Protein AF-A0A2E6WZA4-F1 (afdb_monomer_lite)

pLDDT: mean 78.96, std 17.25, range [42.38, 97.44]

Foldseek 3Di:
DDDDDDPPCVVVVVVVVVVVVVVLQVDWDFQQNVCVVVPHPGDDPVSVVVCVVLVFDADPPDPRTGRPVSVVCSVCVVVVNDPPPPPPPCPVPCDPVNVVVVVVVPD

Radius of gyration: 22.33 Å; chains: 1; bounding box: 58×33×61 Å

Secondary structure (DSSP, 8-state):
-------TTHHHHHHHHHHHHHHHHHPPEEHHHHHHHTT-SSS-HHHHHHHHHHT--PPTT-TTEE-HHHHHHHHHHHTT---GGG---------HHHHHHHHHS--

Structure (mmCIF, N/CA/C/O backbone):
data_AF-A0A2E6WZA4-F1
#
_entry.id   AF-A0A2E6WZA4-F1
#
loop_
_atom_site.group_PDB
_atom_site.id
_atom_site.type_symbol
_atom_site.label_atom_id
_atom_site.label_alt_id
_atom_site.label_comp_id
_atom_site.label_asym_id
_atom_site.label_entity_id
_atom_site.label_seq_id
_atom_site.pdbx_PDB_ins_code
_atom_site.Cartn_x
_atom_site.Cartn_y
_atom_site.Cartn_z
_atom_site.occupancy
_atom_site.B_iso_or_equiv
_atom_site.auth_seq_id
_atom_site.auth_comp_id
_atom_site.auth_asym_id
_atom_site.auth_atom_id
_atom_site.pdbx_PDB_model_num
ATOM 1 N N . MET A 1 1 ? 33.924 -6.722 34.995 1.00 49.41 1 MET A N 1
ATOM 2 C CA . MET A 1 1 ? 32.622 -6.717 35.701 1.00 49.41 1 MET A CA 1
ATOM 3 C C . MET A 1 1 ? 32.548 -5.370 36.402 1.00 49.41 1 MET A C 1
ATOM 5 O O . MET A 1 1 ? 33.464 -5.093 37.149 1.00 49.41 1 MET A O 1
ATOM 9 N N . THR A 1 2 ? 31.659 -4.428 36.118 1.00 42.38 2 THR A N 1
ATOM 10 C CA . THR A 1 2 ? 30.255 -4.480 35.704 1.00 42.38 2 THR A CA 1
ATOM 11 C C . THR A 1 2 ? 29.925 -3.256 34.843 1.00 42.38 2 THR A C 1
ATOM 13 O O . THR A 1 2 ? 30.406 -2.150 35.066 1.00 42.38 2 THR A O 1
ATOM 16 N N . THR A 1 3 ? 29.085 -3.498 33.846 1.00 67.12 3 THR A N 1
ATOM 17 C CA . THR A 1 3 ? 28.243 -2.532 33.145 1.00 67.12 3 THR A CA 1
ATOM 18 C C . THR A 1 3 ? 27.329 -1.788 34.119 1.00 67.12 3 THR A C 1
ATOM 20 O O . THR A 1 3 ? 26.772 -2.416 35.016 1.00 67.12 3 THR A O 1
ATOM 23 N N . ASN A 1 4 ? 27.142 -0.479 33.912 1.00 58.69 4 ASN A N 1
ATOM 24 C CA . ASN A 1 4 ? 25.834 0.196 33.876 1.00 58.69 4 ASN A CA 1
ATOM 25 C C . ASN A 1 4 ? 25.999 1.721 33.828 1.00 58.69 4 ASN A C 1
ATOM 27 O O . ASN A 1 4 ? 26.578 2.302 34.738 1.00 58.69 4 ASN A O 1
ATOM 31 N N . ALA A 1 5 ? 25.428 2.352 32.796 1.00 47.78 5 ALA A N 1
ATOM 32 C CA . ALA A 1 5 ? 24.367 3.362 32.923 1.00 47.78 5 ALA A CA 1
ATOM 33 C C . ALA A 1 5 ? 24.300 4.267 31.678 1.00 47.78 5 ALA A C 1
ATOM 35 O O . ALA A 1 5 ? 25.184 5.086 31.454 1.00 47.78 5 ALA A O 1
ATOM 36 N N . SER A 1 6 ? 23.197 4.189 30.923 1.00 52.88 6 SER A N 1
ATOM 37 C CA . SER A 1 6 ? 22.514 5.395 30.428 1.00 52.88 6 SER A CA 1
ATOM 38 C C . SER A 1 6 ? 21.072 5.069 30.002 1.00 52.88 6 SER A C 1
ATOM 40 O O . SER A 1 6 ? 20.872 4.474 28.945 1.00 52.88 6 SER A O 1
ATOM 42 N N . PRO A 1 7 ? 20.046 5.436 30.796 1.00 56.09 7 PRO A N 1
ATOM 43 C CA . PRO A 1 7 ? 18.639 5.319 30.402 1.00 56.09 7 PRO A CA 1
ATOM 44 C C . PRO A 1 7 ? 18.070 6.609 29.766 1.00 56.09 7 PRO A C 1
ATOM 46 O O . PRO A 1 7 ? 16.866 6.706 29.539 1.00 56.09 7 PRO A O 1
ATOM 49 N N . ALA A 1 8 ? 18.900 7.613 29.455 1.00 52.56 8 ALA A N 1
ATOM 50 C CA . ALA A 1 8 ? 18.430 8.945 29.050 1.00 52.56 8 ALA A CA 1
ATOM 51 C C . ALA A 1 8 ? 18.010 9.080 27.566 1.00 52.56 8 ALA A C 1
ATOM 53 O O . ALA A 1 8 ? 17.390 10.077 27.196 1.00 52.56 8 ALA A O 1
ATOM 54 N N . SER A 1 9 ? 18.298 8.097 26.701 1.00 55.34 9 SER A N 1
ATOM 55 C CA . SER A 1 9 ? 17.989 8.169 25.257 1.00 55.34 9 SER A CA 1
ATOM 56 C C . SER A 1 9 ? 16.567 7.723 24.883 1.00 55.34 9 SER A C 1
ATOM 58 O O . SER A 1 9 ? 16.079 8.061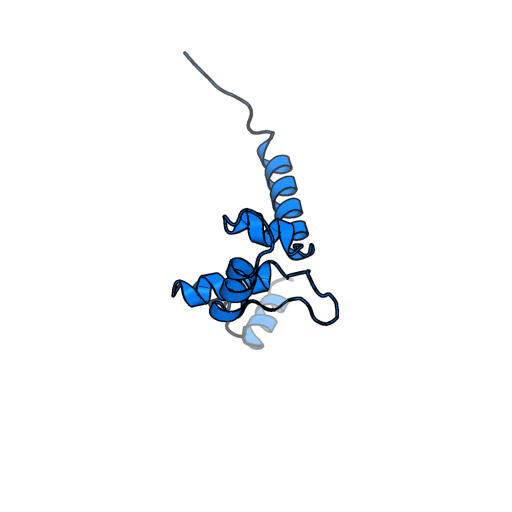 23.803 1.00 55.34 9 SER A O 1
ATOM 60 N N . SER A 1 10 ? 15.861 7.017 25.776 1.00 61.44 10 SER A N 1
ATOM 61 C CA . SER A 1 10 ? 14.574 6.374 25.457 1.00 61.44 10 SER A CA 1
ATOM 62 C C . SER A 1 10 ? 13.438 7.356 25.147 1.00 61.44 10 SER A C 1
ATOM 64 O O . SER A 1 10 ? 12.559 7.044 24.348 1.00 61.44 10 SER A O 1
ATOM 66 N N . GLY A 1 11 ? 13.435 8.551 25.748 1.00 64.94 11 GLY A N 1
ATOM 67 C CA . GLY A 1 11 ? 12.360 9.532 25.546 1.00 64.94 11 GLY A CA 1
ATOM 68 C C . GLY A 1 11 ? 12.411 10.236 24.186 1.00 64.94 11 GLY A C 1
ATOM 69 O O . GLY A 1 11 ? 11.371 10.472 23.575 1.00 64.94 11 GLY A O 1
ATOM 70 N N . ARG A 1 12 ? 13.616 10.555 23.698 1.00 66.00 12 ARG A N 1
ATOM 71 C CA . ARG A 1 12 ? 13.816 11.189 22.386 1.00 66.00 12 ARG A CA 1
ATOM 72 C C . ARG A 1 12 ? 13.597 10.180 21.261 1.00 66.00 12 ARG A C 1
ATOM 74 O O . ARG A 1 12 ? 12.794 10.429 20.375 1.00 66.00 12 ARG A O 1
ATOM 81 N N . GLN A 1 13 ? 14.176 8.989 21.407 1.00 68.12 13 GLN A N 1
ATOM 82 C CA . GLN A 1 13 ? 14.054 7.911 20.429 1.00 68.12 13 GLN A CA 1
ATOM 83 C C . GLN A 1 13 ? 12.598 7.456 20.222 1.00 68.12 13 GLN A C 1
ATOM 85 O O . GLN A 1 13 ? 12.182 7.224 19.093 1.00 68.12 13 GLN A O 1
ATOM 90 N N . ARG A 1 14 ?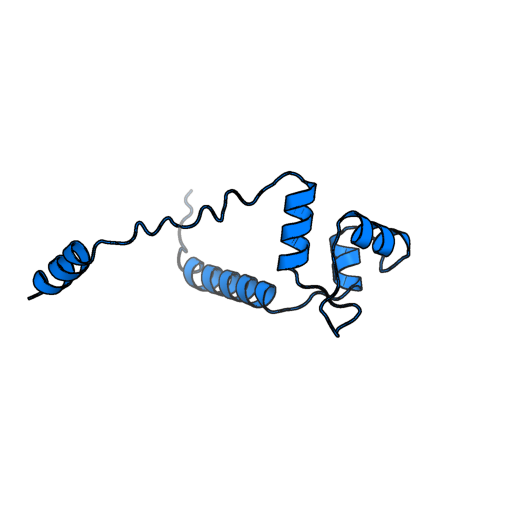 11.781 7.391 21.287 1.00 65.19 14 ARG A N 1
ATOM 91 C CA . ARG A 1 14 ? 10.340 7.088 21.163 1.00 65.19 14 ARG A CA 1
ATOM 92 C C . ARG A 1 14 ? 9.558 8.175 20.424 1.00 65.19 14 ARG A C 1
ATOM 94 O O . ARG A 1 14 ? 8.636 7.846 19.685 1.00 65.19 14 ARG A O 1
ATOM 101 N N . ARG A 1 15 ? 9.909 9.450 20.619 1.00 69.75 15 ARG A N 1
ATOM 102 C CA . ARG A 1 15 ? 9.278 10.569 19.902 1.00 69.75 15 ARG A CA 1
ATOM 103 C C . ARG A 1 15 ? 9.645 10.558 18.423 1.00 69.75 15 ARG A C 1
ATOM 105 O O . ARG A 1 15 ? 8.750 10.704 17.602 1.00 69.75 15 ARG A O 1
ATOM 112 N N . ASP A 1 16 ? 10.913 10.320 18.102 1.00 72.75 16 ASP A N 1
ATOM 113 C CA . ASP A 1 16 ? 11.387 10.271 16.715 1.00 72.75 16 ASP A CA 1
ATOM 114 C C . ASP A 1 16 ? 10.685 9.14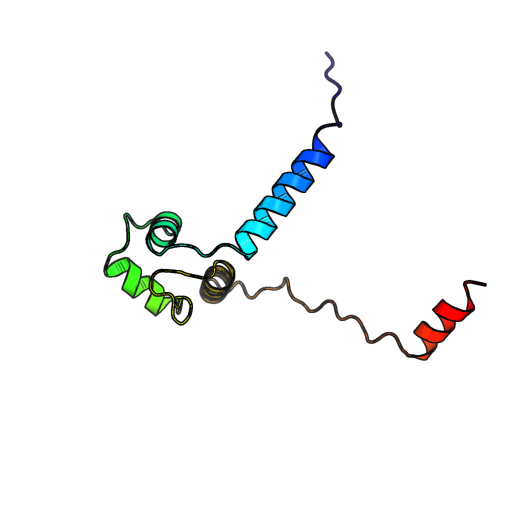9 15.933 1.00 72.75 16 ASP A C 1
ATOM 116 O O . ASP A 1 16 ? 10.180 9.384 14.838 1.00 72.75 16 ASP A O 1
ATOM 120 N N . LEU A 1 17 ? 10.530 7.964 16.539 1.00 66.50 17 LEU A N 1
ATOM 121 C CA . LEU A 1 17 ? 9.766 6.860 15.949 1.00 66.50 17 LEU A CA 1
ATOM 122 C C . LEU A 1 17 ? 8.286 7.212 15.756 1.00 66.50 17 LEU A C 1
ATOM 124 O O . LEU A 1 17 ? 7.742 6.959 14.688 1.00 66.50 17 LEU A O 1
ATOM 128 N N . ALA A 1 18 ? 7.631 7.810 16.756 1.00 68.75 18 ALA A N 1
ATOM 129 C CA . ALA A 1 18 ? 6.219 8.189 16.655 1.00 68.75 18 ALA A CA 1
ATOM 130 C C . ALA A 1 18 ? 5.974 9.232 15.553 1.00 68.75 18 ALA A C 1
ATOM 132 O O . ALA A 1 18 ? 5.011 9.115 14.802 1.00 68.75 18 ALA A O 1
ATOM 133 N N . VAL A 1 19 ? 6.865 10.219 15.424 1.00 72.44 19 VAL A N 1
ATOM 134 C CA . VAL A 1 19 ? 6.820 11.200 14.331 1.00 72.44 19 VAL A CA 1
ATOM 135 C C . VAL A 1 19 ? 7.034 10.511 12.987 1.00 72.44 19 VAL A C 1
ATOM 137 O O . VAL A 1 19 ? 6.325 10.815 12.036 1.00 72.44 19 VAL A O 1
ATOM 140 N N . GLN A 1 20 ? 7.956 9.554 12.903 1.00 67.00 20 GLN A N 1
ATOM 141 C CA . GLN A 1 20 ? 8.208 8.806 11.674 1.00 67.00 20 GLN A CA 1
ATOM 142 C C . GLN A 1 20 ? 7.013 7.934 11.256 1.00 67.00 20 GLN A C 1
ATOM 144 O O . GLN A 1 20 ? 6.673 7.915 10.077 1.00 67.00 20 GLN A O 1
ATOM 149 N N . TYR A 1 21 ? 6.333 7.285 12.209 1.00 69.69 21 TYR A N 1
ATOM 150 C CA . TYR A 1 21 ? 5.072 6.574 11.960 1.00 69.69 21 TYR A CA 1
ATOM 151 C C . TYR A 1 21 ? 3.956 7.525 11.514 1.00 69.69 21 TYR A C 1
ATOM 153 O O . TYR A 1 21 ? 3.276 7.243 10.535 1.00 69.69 21 TYR A O 1
ATOM 161 N N . LEU A 1 22 ? 3.808 8.678 12.172 1.00 67.69 22 LEU A N 1
ATOM 162 C CA . LEU A 1 22 ? 2.787 9.663 11.808 1.00 67.69 22 LEU A CA 1
ATOM 163 C C . LEU A 1 22 ? 3.042 10.276 10.423 1.00 67.69 22 LEU A C 1
ATOM 165 O O . LEU A 1 22 ? 2.111 10.552 9.677 1.00 67.69 22 LEU A O 1
ATOM 169 N N . LEU A 1 23 ? 4.309 10.484 10.060 1.00 67.75 23 LEU A N 1
ATOM 170 C CA . LEU A 1 23 ? 4.678 10.914 8.715 1.00 67.75 23 LEU A CA 1
ATOM 171 C C . LEU A 1 23 ? 4.386 9.817 7.691 1.00 67.75 23 LEU A C 1
ATOM 173 O O . LEU A 1 23 ? 3.830 10.135 6.648 1.00 67.75 23 LEU A O 1
ATOM 177 N N . ALA A 1 24 ? 4.678 8.550 8.001 1.00 64.50 24 ALA A N 1
ATOM 178 C CA . ALA A 1 24 ? 4.317 7.422 7.143 1.00 64.50 24 ALA A CA 1
ATOM 179 C C . ALA A 1 24 ? 2.794 7.295 6.939 1.00 64.50 24 ALA A C 1
ATOM 181 O O . ALA A 1 24 ? 2.371 6.863 5.872 1.00 64.50 24 ALA A O 1
ATOM 182 N N . ASP A 1 25 ? 1.984 7.732 7.910 1.00 68.62 25 ASP A N 1
ATOM 183 C CA . ASP A 1 25 ? 0.521 7.817 7.786 1.00 68.62 25 ASP A CA 1
ATOM 184 C C . ASP A 1 25 ? 0.043 8.963 6.874 1.00 68.62 25 ASP A C 1
ATOM 186 O O . ASP A 1 25 ? -1.080 8.925 6.379 1.00 68.62 25 ASP A O 1
ATOM 190 N N . ILE A 1 26 ? 0.864 9.992 6.638 1.00 77.50 26 ILE A N 1
ATOM 191 C CA . ILE A 1 26 ? 0.482 11.170 5.834 1.00 77.50 26 ILE A CA 1
ATOM 192 C C . ILE A 1 26 ? 1.127 11.135 4.440 1.00 77.50 26 ILE A C 1
ATOM 194 O O . ILE A 1 26 ? 0.590 11.701 3.483 1.00 77.50 26 ILE A O 1
ATOM 198 N N . THR A 1 27 ? 2.287 10.493 4.288 1.00 87.50 27 THR A N 1
ATOM 199 C CA . THR A 1 27 ? 3.016 10.463 3.017 1.00 87.50 27 THR A CA 1
ATOM 200 C C . THR A 1 27 ? 2.502 9.373 2.092 1.00 87.50 27 THR A C 1
ATOM 202 O O . THR A 1 27 ? 2.434 8.204 2.462 1.00 87.50 27 THR A O 1
ATOM 205 N N . LEU A 1 28 ? 2.222 9.748 0.846 1.00 91.88 28 LEU A N 1
ATOM 206 C CA . LEU A 1 28 ? 1.895 8.797 -0.210 1.00 91.88 28 LEU A CA 1
ATOM 207 C C . LEU A 1 28 ? 3.155 8.089 -0.712 1.00 91.88 28 LEU A C 1
ATOM 209 O O . LEU A 1 28 ? 4.203 8.716 -0.848 1.00 91.88 28 LEU A O 1
ATOM 213 N N . LEU A 1 29 ? 3.015 6.814 -1.069 1.00 93.12 29 LEU A N 1
ATOM 214 C CA . LEU A 1 29 ? 4.051 6.041 -1.752 1.00 93.12 29 LEU A CA 1
ATOM 215 C C . LEU A 1 29 ? 3.914 6.210 -3.259 1.00 93.12 29 LEU A C 1
ATOM 217 O O . LEU A 1 29 ? 2.819 6.078 -3.809 1.00 93.12 29 LEU A O 1
ATOM 221 N N . SER A 1 30 ? 5.019 6.455 -3.949 1.00 95.94 30 SER A N 1
ATOM 222 C CA . SER A 1 30 ? 5.052 6.334 -5.404 1.00 95.94 30 SER A CA 1
ATOM 223 C C . SER A 1 30 ? 4.958 4.867 -5.841 1.00 95.94 30 SER A C 1
ATOM 225 O O . SER A 1 30 ? 5.231 3.934 -5.083 1.00 95.94 30 SER A O 1
ATOM 227 N N . ALA A 1 31 ? 4.582 4.650 -7.099 1.00 96.19 31 ALA A N 1
ATOM 228 C CA . ALA A 1 31 ? 4.524 3.325 -7.701 1.00 96.19 31 ALA A CA 1
ATOM 229 C C . ALA A 1 31 ? 5.886 2.613 -7.679 1.00 96.19 31 ALA A C 1
ATOM 231 O O . ALA A 1 31 ? 5.923 1.406 -7.466 1.00 96.19 31 ALA A O 1
ATOM 232 N N . GLU A 1 32 ? 6.982 3.355 -7.871 1.00 97.19 32 GLU A N 1
ATOM 233 C CA . GLU A 1 32 ? 8.345 2.809 -7.844 1.00 97.19 32 GLU A CA 1
ATOM 234 C C . GLU A 1 32 ? 8.743 2.362 -6.437 1.00 97.19 32 GLU A C 1
ATOM 236 O O . GLU A 1 32 ? 9.189 1.232 -6.248 1.00 97.19 32 GLU A O 1
ATOM 241 N N . GLU A 1 33 ? 8.510 3.207 -5.430 1.00 95.69 33 GLU A N 1
ATOM 242 C CA . GLU A 1 33 ? 8.775 2.853 -4.031 1.00 95.69 33 GLU A CA 1
ATOM 243 C C . GLU A 1 33 ? 7.955 1.635 -3.606 1.00 95.69 33 GLU A C 1
ATOM 245 O O . GLU A 1 33 ? 8.477 0.723 -2.964 1.00 95.69 33 GLU A O 1
ATOM 250 N N . LEU A 1 34 ? 6.681 1.587 -4.007 1.00 95.62 34 LEU A N 1
ATOM 251 C CA . LEU A 1 34 ? 5.816 0.453 -3.714 1.00 95.62 34 LEU A CA 1
ATOM 252 C C . LEU A 1 34 ? 6.288 -0.822 -4.426 1.00 95.62 34 LEU A C 1
ATOM 254 O O . LEU A 1 34 ? 6.295 -1.883 -3.808 1.00 95.62 34 LEU A O 1
ATOM 258 N N . ALA A 1 35 ? 6.701 -0.742 -5.693 1.00 97.31 35 ALA A N 1
ATOM 259 C CA . ALA A 1 35 ? 7.211 -1.894 -6.433 1.00 97.31 35 ALA A CA 1
ATOM 260 C C . ALA A 1 35 ? 8.452 -2.489 -5.754 1.00 97.31 35 ALA A C 1
ATOM 262 O O . ALA A 1 35 ? 8.482 -3.692 -5.480 1.00 97.31 35 ALA A O 1
ATOM 263 N N . LEU A 1 36 ? 9.421 -1.640 -5.399 1.00 96.81 36 LEU A N 1
ATOM 264 C CA . LEU A 1 36 ? 10.633 -2.049 -4.688 1.00 96.81 36 LEU A CA 1
ATOM 265 C C . LEU A 1 36 ? 10.309 -2.659 -3.319 1.00 96.81 36 LEU A C 1
ATOM 267 O O . LEU A 1 36 ? 10.824 -3.725 -2.981 1.00 96.81 36 LEU A O 1
ATOM 271 N N . ALA A 1 37 ? 9.406 -2.038 -2.553 1.00 93.88 37 ALA A N 1
ATOM 272 C CA . ALA A 1 37 ? 8.985 -2.544 -1.245 1.00 93.88 37 ALA A CA 1
ATOM 273 C C . ALA A 1 37 ? 8.284 -3.913 -1.321 1.00 93.88 37 ALA A C 1
ATOM 275 O O . ALA A 1 37 ? 8.327 -4.681 -0.362 1.00 93.88 37 ALA A O 1
ATOM 276 N N . GLN A 1 38 ? 7.646 -4.229 -2.451 1.00 94.06 38 GLN A N 1
ATOM 277 C CA . GLN A 1 38 ? 6.996 -5.518 -2.706 1.00 94.06 38 GLN A CA 1
ATOM 278 C C . GLN A 1 38 ? 7.931 -6.540 -3.386 1.00 94.06 38 GLN A C 1
ATOM 280 O O . GLN A 1 38 ? 7.487 -7.630 -3.738 1.00 94.06 38 GLN A O 1
ATOM 285 N N . GLY A 1 39 ? 9.218 -6.212 -3.567 1.00 95.56 39 GLY A N 1
ATOM 286 C CA . GLY A 1 39 ? 10.227 -7.115 -4.131 1.00 95.56 39 GLY A CA 1
ATOM 287 C C . GLY A 1 39 ? 10.274 -7.165 -5.662 1.00 95.56 39 GLY A C 1
ATOM 288 O O . GLY A 1 39 ? 10.926 -8.044 -6.224 1.00 95.56 39 GLY A O 1
ATOM 289 N N . PHE A 1 40 ? 9.609 -6.239 -6.353 1.00 96.50 40 PHE A N 1
ATOM 290 C CA . PHE A 1 40 ? 9.737 -6.082 -7.802 1.00 96.50 40 PHE A CA 1
ATOM 291 C C . PHE A 1 40 ? 10.953 -5.209 -8.134 1.00 96.50 40 PHE A C 1
ATOM 293 O O . PHE A 1 40 ? 11.315 -4.318 -7.375 1.00 96.50 40 PHE A O 1
ATOM 300 N N . ALA A 1 41 ? 11.560 -5.417 -9.307 1.00 94.88 41 ALA A N 1
ATOM 301 C CA . ALA A 1 41 ? 12.679 -4.588 -9.775 1.00 94.88 41 ALA A CA 1
ATOM 302 C C . ALA A 1 41 ? 12.276 -3.135 -10.118 1.00 94.88 41 ALA A C 1
ATOM 304 O O . ALA A 1 41 ? 13.142 -2.278 -10.255 1.00 94.88 41 ALA A O 1
ATOM 305 N N . GLY A 1 42 ? 10.978 -2.875 -10.288 1.00 96.00 42 GLY A N 1
ATOM 306 C CA . GLY A 1 42 ? 10.400 -1.579 -10.640 1.00 96.00 42 GLY A CA 1
ATOM 307 C C . GLY A 1 42 ? 8.963 -1.738 -11.139 1.00 96.00 42 GLY A C 1
ATOM 308 O O . GLY A 1 42 ? 8.398 -2.840 -11.104 1.00 96.00 42 GLY A O 1
ATOM 309 N N . VAL A 1 43 ? 8.365 -0.652 -11.632 1.00 96.94 43 VAL A N 1
ATOM 310 C CA . VAL A 1 43 ? 6.990 -0.670 -12.159 1.00 96.94 43 VAL A CA 1
ATOM 311 C C . VAL A 1 43 ? 6.933 -1.367 -13.525 1.00 96.94 43 VAL A C 1
ATOM 313 O O . VAL A 1 43 ? 7.260 -0.787 -14.557 1.00 96.94 43 VAL A O 1
ATOM 316 N N . ASN A 1 44 ? 6.444 -2.608 -13.551 1.00 96.75 44 ASN A N 1
ATOM 317 C CA . ASN A 1 44 ? 6.240 -3.401 -14.770 1.00 96.75 44 ASN A CA 1
ATOM 318 C C . ASN A 1 44 ? 4.824 -4.006 -14.842 1.00 96.75 44 ASN A C 1
ATOM 320 O O . ASN A 1 44 ? 4.007 -3.819 -13.937 1.00 96.75 44 ASN A O 1
ATOM 324 N N . ASP A 1 45 ? 4.514 -4.725 -15.922 1.00 97.31 45 ASP A N 1
ATOM 325 C CA . ASP A 1 45 ? 3.183 -5.313 -16.128 1.00 97.31 45 ASP A CA 1
ATOM 326 C C . ASP A 1 45 ? 2.824 -6.349 -15.057 1.00 97.31 45 ASP A C 1
ATOM 328 O O . ASP A 1 45 ? 1.690 -6.366 -14.580 1.00 97.31 45 ASP A O 1
ATOM 332 N N . SER A 1 46 ? 3.795 -7.141 -14.594 1.00 97.00 46 SER A N 1
ATOM 333 C CA . SER A 1 46 ? 3.599 -8.092 -13.493 1.00 97.00 46 SER A CA 1
ATOM 334 C C . SER A 1 46 ? 3.228 -7.388 -12.187 1.00 97.00 46 SER A C 1
ATOM 336 O O . SER A 1 46 ? 2.329 -7.8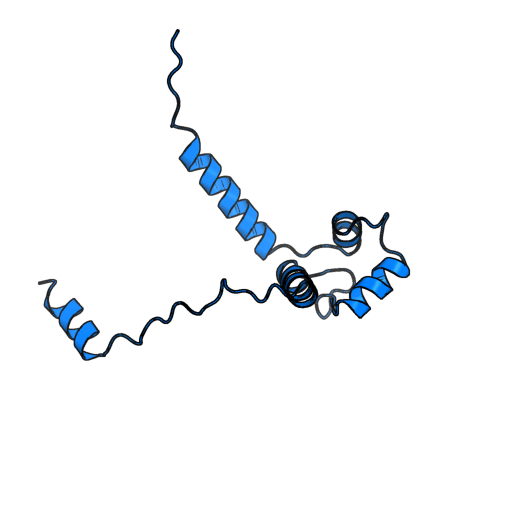36 -11.479 1.00 97.00 46 SER A O 1
ATOM 338 N N . PHE A 1 47 ? 3.866 -6.255 -11.883 1.00 97.44 47 PHE A N 1
ATOM 339 C CA . PHE A 1 47 ? 3.526 -5.420 -10.732 1.00 97.44 47 PHE A CA 1
ATOM 340 C C . PHE A 1 47 ? 2.122 -4.813 -10.872 1.00 97.44 47 PHE A C 1
ATOM 342 O O . PHE A 1 47 ? 1.330 -4.851 -9.933 1.00 97.44 47 PHE A O 1
ATOM 349 N N . ARG A 1 48 ? 1.757 -4.306 -12.057 1.00 96.12 48 ARG A N 1
ATOM 350 C CA . ARG A 1 48 ? 0.406 -3.768 -12.311 1.00 96.12 48 ARG A CA 1
ATOM 351 C C . ARG A 1 48 ? -0.676 -4.847 -12.185 1.00 96.12 48 ARG A C 1
ATOM 353 O O . ARG A 1 48 ? -1.738 -4.590 -11.610 1.00 96.12 48 ARG A O 1
ATOM 360 N N . ALA A 1 49 ? -0.399 -6.053 -12.677 1.00 97.25 49 ALA A N 1
ATOM 361 C CA . ALA A 1 49 ? -1.277 -7.207 -12.525 1.00 97.25 49 ALA A CA 1
ATOM 362 C C . ALA A 1 49 ? -1.411 -7.607 -11.048 1.00 97.25 49 ALA A C 1
ATOM 364 O O . ALA A 1 49 ? -2.524 -7.815 -10.569 1.00 97.25 49 ALA A O 1
ATOM 365 N N . TYR A 1 50 ? -0.302 -7.623 -10.302 1.00 96.56 50 TYR A N 1
ATOM 366 C CA . TYR A 1 50 ? -0.299 -7.857 -8.858 1.00 96.56 50 TYR A CA 1
ATOM 367 C C . TYR A 1 50 ? -1.188 -6.861 -8.103 1.00 96.56 50 TYR A C 1
ATOM 369 O O . TYR A 1 50 ? -2.059 -7.286 -7.345 1.00 96.56 50 TYR A O 1
ATOM 377 N N . LEU A 1 51 ? -1.040 -5.553 -8.355 1.00 96.56 51 LEU A N 1
ATOM 378 C CA . LEU A 1 51 ? -1.886 -4.529 -7.730 1.00 96.56 51 LEU A CA 1
ATOM 379 C C . LEU A 1 51 ? -3.374 -4.780 -8.001 1.00 96.56 51 LEU A C 1
ATOM 381 O O . LEU A 1 51 ? -4.189 -4.698 -7.084 1.00 96.56 51 LEU A O 1
ATOM 385 N N . THR A 1 52 ? -3.717 -5.146 -9.238 1.00 95.69 52 THR A N 1
ATOM 386 C CA . THR A 1 52 ? -5.099 -5.454 -9.634 1.00 95.69 52 THR A CA 1
ATOM 387 C C . THR A 1 52 ? -5.628 -6.692 -8.907 1.00 95.69 52 THR A C 1
ATOM 389 O O . THR A 1 52 ? -6.720 -6.648 -8.347 1.00 95.69 52 THR A O 1
ATOM 392 N N . ASN A 1 53 ? -4.835 -7.764 -8.839 1.00 95.81 53 ASN A N 1
ATOM 393 C CA . ASN A 1 53 ? -5.210 -9.020 -8.182 1.00 95.81 53 ASN A CA 1
ATOM 394 C C . ASN A 1 53 ? -5.422 -8.850 -6.670 1.00 95.81 53 ASN A C 1
ATOM 396 O O . ASN A 1 53 ? -6.356 -9.413 -6.103 1.00 95.81 53 ASN A O 1
ATOM 400 N N . VAL A 1 54 ? -4.579 -8.047 -6.014 1.00 94.75 54 VAL A N 1
ATOM 401 C CA . VAL A 1 54 ? -4.704 -7.725 -4.582 1.00 94.75 54 VAL A CA 1
ATOM 402 C C . VAL A 1 54 ? -5.791 -6.662 -4.338 1.00 94.75 54 VAL A C 1
ATOM 404 O O . VAL A 1 54 ? -6.290 -6.509 -3.221 1.00 94.75 54 VAL A O 1
ATOM 407 N N . GLY A 1 55 ? -6.231 -5.941 -5.373 1.00 95.25 55 GLY A N 1
ATOM 408 C CA . GLY A 1 55 ? -7.201 -4.843 -5.290 1.00 95.25 55 GLY A CA 1
ATOM 409 C C . GLY A 1 55 ? -6.628 -3.576 -4.649 1.00 95.25 55 GLY A C 1
ATOM 410 O O . GLY A 1 55 ? -7.324 -2.866 -3.921 1.00 95.25 55 GLY A O 1
ATOM 411 N N . ILE A 1 56 ? -5.342 -3.313 -4.875 1.00 96.12 56 ILE A N 1
ATOM 412 C CA . ILE A 1 56 ? -4.690 -2.060 -4.500 1.00 96.12 56 ILE A CA 1
ATOM 413 C C . ILE A 1 56 ? -4.941 -1.045 -5.614 1.00 96.12 56 ILE A C 1
ATOM 415 O O . ILE A 1 56 ? -4.582 -1.268 -6.770 1.00 96.12 56 ILE A O 1
ATOM 419 N N . SER A 1 57 ? -5.522 0.093 -5.247 1.00 95.31 57 SER A N 1
ATOM 420 C CA . SER A 1 57 ? -5.878 1.162 -6.174 1.00 95.31 57 SER A CA 1
ATOM 421 C C . SER A 1 57 ? -5.018 2.391 -5.896 1.00 95.31 57 SER A C 1
ATOM 423 O O . SER A 1 57 ? -4.709 2.660 -4.733 1.00 95.31 57 SER A O 1
ATOM 425 N N . PRO A 1 58 ? -4.629 3.149 -6.934 1.00 95.81 58 PRO A N 1
ATOM 426 C CA . PRO A 1 58 ? -3.953 4.421 -6.742 1.00 95.81 58 PRO A CA 1
ATOM 427 C C . PRO A 1 58 ? -4.905 5.454 -6.131 1.00 95.81 58 PRO A C 1
ATOM 429 O O . PRO A 1 58 ? -6.129 5.346 -6.244 1.00 95.81 58 PRO A O 1
ATOM 432 N N . VAL A 1 59 ? -4.331 6.498 -5.538 1.00 94.00 59 VAL A N 1
ATOM 433 C CA . VAL A 1 59 ? -5.092 7.624 -4.994 1.00 94.00 59 VAL A CA 1
ATOM 434 C C . VAL A 1 59 ? -5.869 8.315 -6.128 1.00 94.00 59 VAL A C 1
ATOM 436 O O . VAL A 1 59 ? -5.287 8.618 -7.180 1.00 94.00 59 VAL A O 1
ATOM 439 N N . PRO A 1 60 ? -7.175 8.599 -5.949 1.00 92.69 60 PRO A N 1
ATOM 440 C CA . PRO A 1 60 ? -7.969 9.306 -6.947 1.00 92.69 60 PRO A CA 1
ATOM 441 C C . PRO A 1 60 ? -7.294 10.606 -7.394 1.00 92.69 60 PRO A C 1
ATOM 443 O O . PRO A 1 60 ? -6.783 11.368 -6.577 1.00 92.69 60 PRO A O 1
ATOM 446 N N . HIS A 1 61 ? -7.293 10.864 -8.702 1.00 92.50 61 HIS A N 1
ATOM 447 C CA . HIS A 1 61 ? -6.649 12.030 -9.329 1.00 92.50 61 HIS A CA 1
ATOM 448 C C . HIS A 1 61 ? -5.115 12.113 -9.183 1.00 92.50 61 HIS A C 1
ATOM 450 O O . HIS A 1 61 ? -4.511 13.050 -9.699 1.00 92.50 61 HIS A O 1
ATOM 456 N N . ARG A 1 62 ? -4.459 11.128 -8.557 1.00 89.44 62 ARG A N 1
ATOM 457 C CA . ARG A 1 62 ? -2.995 11.046 -8.427 1.00 89.44 62 ARG A CA 1
ATOM 458 C C . ARG A 1 62 ? -2.501 9.687 -8.908 1.00 89.44 62 ARG A C 1
ATOM 460 O O . ARG A 1 62 ? -2.152 8.800 -8.133 1.00 89.44 62 ARG A O 1
ATOM 467 N N . ARG A 1 63 ? -2.484 9.523 -10.234 1.00 87.38 63 ARG A N 1
ATOM 468 C CA . ARG A 1 63 ? -1.978 8.299 -10.869 1.00 87.38 63 ARG A CA 1
ATOM 469 C C . ARG A 1 63 ? -0.518 8.073 -10.474 1.00 87.38 63 ARG A C 1
ATOM 471 O O . ARG A 1 63 ? 0.285 8.996 -10.533 1.00 87.38 63 ARG A O 1
ATOM 478 N N . GLY A 1 64 ? -0.195 6.838 -10.097 1.00 92.75 64 GLY A N 1
ATOM 479 C CA . GLY A 1 64 ? 1.154 6.453 -9.683 1.00 92.75 64 GLY A CA 1
ATOM 480 C C . GLY A 1 64 ? 1.481 6.731 -8.216 1.00 92.75 64 GLY A C 1
ATOM 481 O O . GLY A 1 64 ? 2.606 6.459 -7.820 1.00 92.75 64 GLY A O 1
ATOM 482 N N . TYR A 1 65 ? 0.525 7.219 -7.420 1.00 95.69 65 TYR A N 1
ATOM 483 C CA . TYR A 1 65 ? 0.663 7.338 -5.970 1.00 95.69 65 TYR A CA 1
ATOM 484 C C . TYR A 1 65 ? -0.344 6.447 -5.252 1.00 95.69 65 TYR A C 1
ATOM 486 O O . TYR A 1 65 ? -1.477 6.274 -5.708 1.00 95.69 65 TYR A O 1
ATOM 494 N N . PHE A 1 66 ? 0.072 5.913 -4.114 1.00 95.31 66 PHE A N 1
ATOM 495 C CA . PHE A 1 66 ? -0.673 4.964 -3.307 1.00 95.31 66 PHE A CA 1
ATOM 496 C C . PHE A 1 66 ? -0.675 5.408 -1.853 1.00 95.31 66 PHE A C 1
ATOM 498 O O . PHE A 1 66 ? 0.300 5.961 -1.349 1.00 95.31 66 PHE A O 1
ATOM 505 N N . ASP A 1 67 ? -1.791 5.147 -1.190 1.00 92.31 67 ASP A N 1
ATOM 506 C CA . ASP A 1 67 ? -1.923 5.332 0.246 1.00 92.31 67 ASP A CA 1
ATOM 507 C C . ASP A 1 67 ? -1.335 4.099 0.969 1.00 92.31 67 ASP A C 1
ATOM 509 O O . ASP A 1 67 ? -1.799 2.977 0.714 1.00 92.31 67 ASP A O 1
ATOM 513 N N . PRO A 1 68 ? -0.321 4.262 1.844 1.00 91.44 68 PRO A N 1
ATOM 514 C CA . PRO A 1 68 ? 0.258 3.163 2.617 1.00 91.44 68 PRO A CA 1
ATOM 515 C C . PRO A 1 68 ? -0.769 2.393 3.451 1.00 91.44 68 PRO A C 1
ATOM 517 O O . PRO A 1 68 ? -0.672 1.166 3.555 1.00 91.44 68 PRO A O 1
ATOM 520 N N . GLN A 1 69 ? -1.769 3.080 4.012 1.00 89.88 69 GLN A N 1
ATOM 521 C CA . GLN A 1 69 ? -2.811 2.452 4.822 1.00 89.88 69 GLN A CA 1
ATOM 522 C C . GLN A 1 69 ? -3.708 1.570 3.955 1.00 89.88 69 GLN A C 1
ATOM 524 O O . GLN A 1 69 ? -3.967 0.417 4.308 1.00 89.88 69 GLN A O 1
ATOM 529 N N . HIS A 1 70 ? -4.106 2.062 2.776 1.00 91.31 70 HIS A N 1
ATOM 530 C CA . HIS A 1 70 ? -4.869 1.267 1.807 1.00 91.31 70 HIS A CA 1
ATOM 531 C C . HIS A 1 70 ? -4.100 0.015 1.382 1.00 91.31 70 HIS A C 1
ATOM 533 O O . HIS A 1 70 ? -4.637 -1.094 1.418 1.00 91.31 70 HIS A O 1
ATOM 539 N N . VAL A 1 71 ? -2.822 0.176 1.021 1.00 93.00 71 VAL A N 1
ATOM 540 C CA . VAL A 1 71 ? -1.945 -0.947 0.657 1.00 93.00 71 VAL A CA 1
ATOM 541 C C . VAL A 1 71 ? -1.906 -1.970 1.789 1.00 93.00 71 VAL A C 1
ATOM 543 O O . VAL A 1 71 ? -2.130 -3.159 1.551 1.00 93.00 71 VAL A O 1
ATOM 546 N N . ARG A 1 72 ? -1.672 -1.523 3.028 1.00 91.44 72 ARG A N 1
ATOM 547 C CA . ARG A 1 72 ? -1.568 -2.419 4.180 1.00 91.44 72 ARG A CA 1
ATOM 548 C C . ARG A 1 72 ? -2.873 -3.161 4.455 1.00 91.44 72 ARG A C 1
ATOM 550 O O . ARG A 1 72 ? -2.834 -4.378 4.622 1.00 91.44 72 ARG A O 1
ATOM 557 N N . ALA A 1 73 ? -4.009 -2.469 4.424 1.00 90.69 73 ALA A N 1
ATOM 558 C CA . ALA A 1 73 ? -5.326 -3.069 4.631 1.00 90.69 73 ALA A CA 1
ATOM 559 C C . ALA A 1 73 ? -5.634 -4.166 3.594 1.00 90.69 73 ALA A C 1
ATOM 561 O O . ALA A 1 73 ? -6.147 -5.237 3.938 1.00 90.69 73 ALA A O 1
ATOM 562 N N . ARG A 1 74 ? -5.276 -3.942 2.321 1.00 93.62 74 ARG A N 1
ATOM 563 C CA . ARG A 1 74 ? -5.459 -4.941 1.256 1.00 93.62 74 ARG A CA 1
ATOM 564 C C . ARG A 1 74 ? -4.548 -6.152 1.430 1.00 93.62 74 ARG A C 1
ATOM 566 O O . ARG A 1 74 ? -5.021 -7.276 1.279 1.00 93.62 74 ARG A O 1
ATOM 573 N N . LEU A 1 75 ? -3.282 -5.946 1.791 1.00 93.25 75 LEU A N 1
ATOM 574 C CA . LEU A 1 75 ? -2.353 -7.049 2.062 1.00 93.25 75 LEU A CA 1
ATOM 575 C C . LEU A 1 75 ? -2.813 -7.900 3.247 1.00 93.25 75 LEU A C 1
ATOM 577 O O . LEU A 1 75 ? -2.856 -9.122 3.138 1.00 93.25 75 LEU A O 1
ATOM 581 N N . ASN A 1 76 ? -3.214 -7.248 4.337 1.00 91.94 76 ASN A N 1
ATOM 582 C CA . ASN A 1 76 ? -3.789 -7.894 5.511 1.00 91.94 76 ASN A CA 1
ATOM 583 C C . ASN A 1 76 ? -5.002 -8.762 5.120 1.00 91.94 76 ASN A C 1
ATOM 585 O O . ASN A 1 76 ? -5.043 -9.952 5.432 1.00 91.94 76 ASN A O 1
ATOM 589 N N . SER A 1 77 ? -5.923 -8.204 4.325 1.00 91.31 77 SER A N 1
ATOM 590 C CA . SER A 1 77 ? -7.105 -8.923 3.825 1.00 91.31 77 SER A CA 1
ATOM 591 C C . SER A 1 77 ? -6.742 -10.165 3.000 1.00 91.31 77 SER A C 1
ATOM 593 O O . SER A 1 77 ? -7.322 -11.228 3.205 1.00 91.31 77 SER A O 1
ATOM 595 N N . VAL A 1 78 ? -5.769 -10.058 2.087 1.00 91.81 78 VAL A N 1
ATOM 596 C CA . VAL A 1 78 ? -5.311 -11.193 1.259 1.00 91.81 78 VAL A CA 1
ATOM 597 C C . VAL A 1 78 ? -4.615 -12.268 2.095 1.00 91.81 78 VAL A C 1
ATOM 599 O O . VAL A 1 78 ? -4.739 -13.452 1.798 1.00 91.81 78 VAL A O 1
ATOM 602 N N . GLN A 1 79 ? -3.916 -11.877 3.161 1.00 91.00 79 GLN A N 1
ATOM 603 C CA . GLN A 1 79 ? -3.245 -12.803 4.077 1.00 91.00 79 GLN A CA 1
ATOM 604 C C . GLN A 1 79 ? -4.200 -13.445 5.099 1.00 91.00 79 GLN A C 1
ATOM 606 O O . GLN A 1 79 ? -3.752 -14.215 5.945 1.00 91.00 79 GLN A O 1
ATOM 611 N N . GLY A 1 80 ? -5.501 -13.128 5.057 1.00 88.50 80 GLY A N 1
ATOM 612 C CA . GLY A 1 80 ? -6.465 -13.566 6.072 1.00 88.50 80 GLY A CA 1
ATOM 613 C C . GLY A 1 80 ? -6.212 -12.948 7.452 1.00 88.50 80 GLY A C 1
ATOM 614 O O . GLY A 1 80 ? -6.792 -13.381 8.446 1.00 88.50 80 GLY A O 1
ATOM 615 N N . LEU A 1 81 ? -5.352 -11.929 7.515 1.00 82.12 81 LEU A N 1
ATOM 616 C CA . LEU A 1 81 ? -5.111 -11.116 8.693 1.00 82.12 81 LEU A CA 1
ATOM 617 C C . LEU A 1 81 ? -6.179 -10.028 8.702 1.00 82.12 81 LEU A C 1
ATOM 619 O O . LEU A 1 81 ? -5.946 -8.897 8.293 1.00 82.12 81 LEU A O 1
ATOM 623 N N . PHE A 1 82 ? -7.389 -10.373 9.122 1.00 70.56 82 PHE A N 1
ATOM 624 C CA . PHE A 1 82 ? -8.344 -9.336 9.496 1.00 70.56 82 PHE A CA 1
ATOM 625 C C . PHE A 1 82 ? -7.734 -8.574 10.669 1.00 70.56 82 PHE A C 1
ATOM 627 O O . PHE A 1 82 ? -7.187 -9.208 11.574 1.00 70.56 82 PHE A O 1
ATOM 634 N N . ASP A 1 83 ? -7.779 -7.240 10.646 1.00 58.88 83 ASP A N 1
ATOM 635 C CA . ASP A 1 83 ? -7.324 -6.439 11.778 1.00 58.88 83 ASP A CA 1
ATOM 636 C C . ASP A 1 83 ? -8.132 -6.837 13.021 1.00 58.88 83 ASP A C 1
ATOM 638 O O . ASP A 1 83 ? -9.180 -6.278 13.325 1.00 58.88 83 ASP A O 1
ATOM 642 N N . ALA A 1 84 ? -7.598 -7.776 13.803 1.00 52.09 84 ALA A N 1
ATOM 643 C CA . ALA A 1 84 ? -8.009 -8.011 15.181 1.00 52.09 84 ALA A CA 1
ATOM 644 C C . ALA A 1 84 ? -7.694 -6.782 16.067 1.00 52.09 84 ALA A C 1
ATOM 646 O O . ALA A 1 84 ? -8.023 -6.763 17.249 1.00 52.09 84 ALA A O 1
ATOM 647 N N . GLY A 1 85 ? -7.045 -5.756 15.495 1.00 49.97 85 GLY A N 1
ATOM 648 C CA . GLY A 1 85 ? -6.542 -4.549 16.144 1.00 49.97 85 GLY A CA 1
ATOM 649 C C . GLY A 1 85 ? -7.361 -3.275 15.929 1.00 49.97 85 GLY A C 1
ATOM 650 O O . GLY A 1 85 ? -6.921 -2.220 16.368 1.00 49.97 85 GLY A O 1
ATOM 651 N N . VAL A 1 86 ? -8.548 -3.354 15.323 1.00 46.25 86 VAL A N 1
ATOM 652 C CA . VAL A 1 86 ? -9.644 -2.421 15.633 1.00 46.25 86 VAL A CA 1
ATOM 653 C C . VAL A 1 86 ? -10.884 -3.256 15.932 1.00 46.25 86 VAL A C 1
ATOM 655 O O . VAL A 1 86 ? -11.966 -3.040 15.393 1.00 46.25 86 VAL A O 1
ATOM 658 N N . ALA A 1 87 ? -10.756 -4.195 16.878 1.00 42.91 87 ALA A N 1
ATOM 659 C CA . ALA A 1 87 ? -11.818 -4.248 17.867 1.00 42.91 87 ALA A CA 1
ATOM 660 C C . ALA A 1 87 ? -11.953 -2.797 18.315 1.00 42.91 87 ALA A C 1
ATOM 662 O O . ALA A 1 87 ? -11.010 -2.242 18.890 1.00 42.91 87 ALA A O 1
ATOM 663 N N . ALA A 1 88 ? -13.044 -2.146 17.898 1.00 45.69 88 ALA A N 1
ATOM 664 C CA . ALA A 1 88 ? -13.439 -0.876 18.456 1.00 45.69 88 ALA A CA 1
ATOM 665 C C . ALA A 1 88 ? -13.101 -0.988 19.935 1.00 45.69 88 ALA A C 1
ATOM 667 O O . ALA A 1 88 ? -13.454 -1.990 20.566 1.00 45.69 88 ALA A O 1
ATOM 668 N N . VAL A 1 89 ? -12.355 -0.028 20.480 1.00 45.72 89 VAL A N 1
ATOM 669 C CA . VAL A 1 89 ? -12.493 0.203 21.907 1.00 45.72 89 VAL A CA 1
ATOM 670 C C . VAL A 1 89 ? -13.994 0.366 22.038 1.00 45.72 89 VAL A C 1
ATOM 672 O O . VAL A 1 89 ? -14.534 1.385 21.596 1.00 45.72 89 VAL A O 1
ATOM 675 N N . GLU A 1 90 ? -14.675 -0.696 22.479 1.00 46.16 90 GLU A N 1
ATOM 676 C CA . GLU A 1 90 ? -16.041 -0.654 22.932 1.00 46.16 90 GLU A CA 1
ATOM 677 C C . GLU A 1 90 ? -15.924 0.292 24.104 1.00 46.16 90 GLU A C 1
ATOM 679 O O . GLU A 1 90 ? -15.706 -0.076 25.256 1.00 46.16 90 GLU A O 1
ATOM 684 N N . THR A 1 91 ? -15.962 1.572 23.763 1.00 51.50 91 THR A N 1
ATOM 685 C CA . THR A 1 91 ? -16.243 2.643 24.669 1.00 51.50 91 THR A CA 1
ATOM 686 C C . THR A 1 91 ? -17.703 2.370 24.937 1.00 51.50 91 THR A C 1
ATOM 688 O O . THR A 1 91 ? -18.577 2.908 24.261 1.00 51.50 91 THR A O 1
ATOM 691 N N . GLN A 1 92 ? -17.945 1.391 25.815 1.00 58.38 92 GLN A N 1
ATOM 692 C CA . GLN A 1 92 ? -19.234 1.124 26.409 1.00 58.38 92 GLN A CA 1
ATOM 693 C C . GLN A 1 92 ? -19.794 2.512 26.698 1.00 58.38 92 GLN A C 1
ATOM 695 O O . GLN A 1 92 ? -19.095 3.292 27.360 1.00 58.38 92 GLN A O 1
ATOM 700 N N . PRO A 1 93 ? -20.924 2.906 26.084 1.00 57.53 93 PRO A N 1
ATOM 701 C CA . PRO A 1 93 ? -21.398 4.271 26.189 1.00 57.53 93 PRO A CA 1
ATOM 702 C C . PRO A 1 93 ? -21.643 4.534 27.668 1.00 57.53 93 PRO A C 1
ATOM 704 O O . PRO A 1 93 ? -22.607 4.035 28.245 1.00 57.53 93 PRO A O 1
ATOM 707 N N . VAL A 1 94 ? -20.714 5.264 28.290 1.00 63.44 94 VAL A N 1
ATOM 708 C CA . VAL A 1 94 ? -20.753 5.566 29.717 1.00 63.44 94 VAL A CA 1
ATOM 709 C C . VAL A 1 94 ? -22.088 6.241 29.956 1.00 63.44 94 VAL A C 1
ATOM 711 O O . VAL A 1 94 ? -22.389 7.263 29.326 1.00 63.44 94 VAL A O 1
ATOM 714 N N . SER A 1 95 ? -22.919 5.643 30.806 1.00 76.69 95 SER A N 1
ATOM 715 C CA . SER A 1 95 ? -24.281 6.123 30.984 1.00 76.69 95 SER A CA 1
ATOM 716 C C . SER A 1 95 ? -24.244 7.584 31.444 1.00 76.69 95 SER A C 1
ATOM 718 O O . SER A 1 95 ? -23.351 8.012 32.184 1.00 76.69 95 SER A O 1
ATOM 720 N N . LEU A 1 96 ? -25.242 8.382 31.056 1.00 79.50 96 LEU A N 1
ATOM 721 C CA . LEU A 1 96 ? -25.336 9.789 31.478 1.00 79.50 96 LEU A CA 1
ATOM 722 C C . LEU A 1 96 ? -25.307 9.949 33.015 1.00 79.50 96 LEU A C 1
ATOM 724 O O . LEU A 1 96 ? -24.955 11.009 33.540 1.00 79.50 96 LEU A O 1
ATOM 728 N N . VAL A 1 97 ? -25.661 8.887 33.745 1.00 77.19 97 VAL A N 1
ATOM 729 C CA . VAL A 1 97 ? -25.595 8.797 35.207 1.00 77.19 97 VAL A CA 1
ATOM 730 C C . VAL A 1 97 ? -24.148 8.717 35.701 1.00 77.19 97 VAL A C 1
ATOM 732 O O . VAL A 1 97 ? -23.785 9.447 36.626 1.00 77.19 97 VAL A O 1
ATOM 735 N N . GLU A 1 98 ? -23.309 7.892 35.079 1.00 76.38 98 GLU A N 1
ATOM 736 C CA . GLU A 1 98 ? -21.884 7.761 35.409 1.00 76.38 98 GLU A CA 1
ATOM 737 C C . GLU A 1 98 ? -21.111 9.041 35.071 1.00 76.38 98 GLU A C 1
ATOM 739 O O . GLU A 1 98 ? -20.350 9.532 35.907 1.00 76.38 98 GLU A O 1
ATOM 744 N N . GLN A 1 99 ? -21.412 9.675 33.930 1.00 77.12 99 GLN A N 1
ATOM 745 C CA . GLN A 1 99 ? -20.865 10.998 33.592 1.00 77.12 99 GLN A CA 1
ATOM 746 C C . GLN A 1 99 ? -21.260 12.065 34.630 1.00 77.12 99 GLN A C 1
ATOM 748 O O . GLN A 1 99 ? -20.434 12.878 35.057 1.00 77.12 99 GLN A O 1
ATOM 753 N N . ARG A 1 100 ? -22.521 12.058 35.096 1.00 76.94 100 ARG A N 1
ATOM 754 C CA . ARG A 1 100 ? -22.981 12.981 36.149 1.00 76.94 100 ARG A CA 1
ATOM 755 C C . ARG A 1 100 ? -22.304 12.733 37.497 1.00 76.94 100 ARG A C 1
ATOM 757 O O . ARG A 1 100 ? -22.040 13.711 38.198 1.00 76.94 100 ARG A O 1
ATOM 764 N N . ARG A 1 101 ? -22.048 11.475 37.876 1.00 79.12 101 ARG A N 1
ATOM 765 C CA . ARG A 1 101 ? -21.361 11.121 39.133 1.00 79.12 101 ARG A CA 1
ATOM 766 C C . ARG A 1 101 ? -19.899 11.557 39.115 1.00 79.12 101 ARG A C 1
ATOM 768 O O . ARG A 1 101 ? -19.480 12.228 40.053 1.00 79.12 101 ARG A O 1
ATOM 775 N N . ALA A 1 102 ? -19.178 11.286 38.026 1.00 78.88 102 ALA A N 1
ATOM 776 C CA . ALA A 1 102 ? -17.792 11.727 37.854 1.00 78.88 102 ALA A CA 1
ATOM 777 C C . ALA A 1 102 ? -17.653 13.253 37.990 1.00 78.88 102 ALA A C 1
ATOM 779 O O . ALA A 1 102 ? -16.754 13.740 38.668 1.00 78.88 102 ALA A O 1
ATOM 780 N N . ARG A 1 103 ? -18.606 14.015 37.434 1.00 74.31 103 ARG A N 1
ATOM 781 C CA . ARG A 1 103 ? -18.623 15.482 37.545 1.00 74.31 103 ARG A CA 1
ATOM 782 C C . ARG A 1 103 ? -18.924 15.997 38.957 1.00 74.31 103 ARG A C 1
ATOM 784 O O . ARG A 1 103 ? -18.499 17.090 39.309 1.00 74.31 103 ARG A O 1
ATOM 791 N N . ARG A 1 104 ? -19.704 15.261 39.754 1.00 76.06 104 ARG A N 1
ATOM 792 C CA . ARG A 1 104 ? -20.115 15.689 41.104 1.00 76.06 104 ARG A CA 1
ATOM 793 C C . ARG A 1 104 ? -19.138 15.276 42.206 1.00 76.06 104 ARG A C 1
ATOM 795 O O . ARG A 1 104 ? -19.184 15.887 43.262 1.00 76.06 104 ARG A O 1
ATOM 802 N N . GLY A 1 105 ? -18.277 14.287 41.964 1.00 68.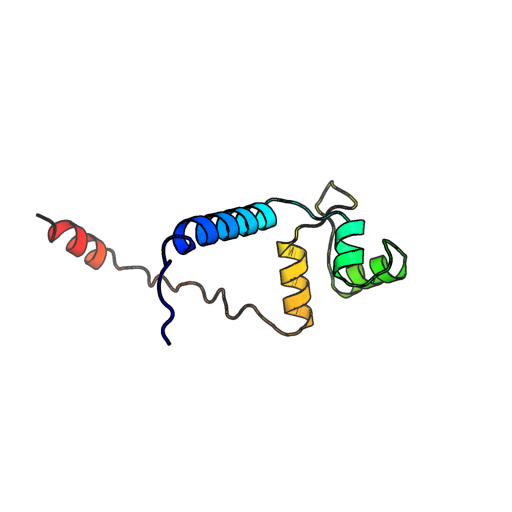75 105 GLY A N 1
ATOM 803 C CA . GLY A 1 105 ? -17.269 13.819 42.925 1.00 68.75 105 GLY A CA 1
ATOM 804 C C . GLY A 1 105 ? -15.942 14.589 42.921 1.00 68.75 105 GLY A C 1
ATOM 805 O O . GLY A 1 105 ? -15.043 14.214 43.660 1.00 68.75 105 GLY A O 1
ATOM 806 N N . GLN A 1 106 ? -15.793 15.627 42.089 1.00 65.62 106 GLN A N 1
ATOM 807 C CA . GLN A 1 106 ? -14.575 16.453 41.988 1.00 65.62 106 GLN A CA 1
ATOM 808 C C . GLN A 1 106 ? -14.698 17.820 42.692 1.00 65.62 106 GLN A C 1
ATOM 810 O O . GLN A 1 106 ? -14.003 18.768 42.328 1.00 65.62 106 GLN A O 1
ATOM 815 N N . LYS A 1 107 ? -15.603 17.948 43.664 1.00 50.47 107 LYS A N 1
ATOM 816 C CA . 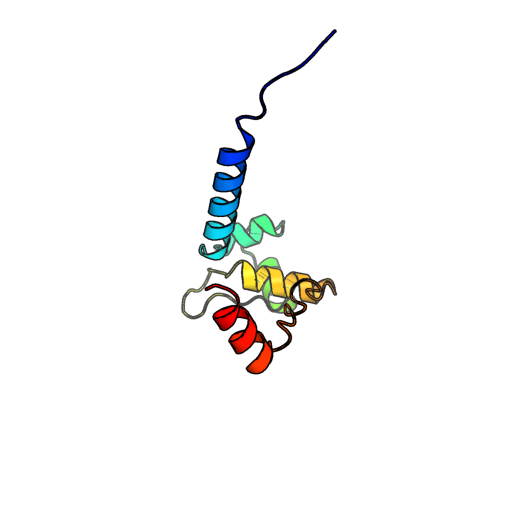LYS A 1 107 ? -15.718 19.134 44.519 1.00 50.47 107 LYS A CA 1
ATOM 817 C C . LYS A 1 107 ? -15.517 18.763 45.974 1.00 50.47 107 LYS A C 1
ATOM 819 O O . LYS A 1 107 ? -16.037 17.694 46.357 1.00 50.47 107 LYS A O 1
#

Sequence (107 aa):
MTTNASPASSGRQRRDLAVQYLLADITLLSAEELALAQGFAGVNDSFRAYLTNVGISPVPHRRGYFDPQHVRARLNSVQGLFDAGVAAVETQPVSLVEQRRARRGQK